Protein AF-A0A399Y6U9-F1 (afdb_monomer_lite)

Radius of gyration: 15.74 Å; chains: 1; bounding box: 44×32×41 Å

pLDDT: mean 72.79, std 11.3, range [30.55, 91.69]

Foldseek 3Di:
DVVLVLVVLLVVLVVLLVDPPNPAAEDEEQDPSSVVSCVVSPHHYDHDPDDPDDQVSVLVSLCVVADDQDWEWEEAPVLQFTQDTDHHNVPPAGQDGDGNRSVVNVVSCVVVVHDYHYDDDNVRRQDDDDPVSVCVVVPVPPDD

Sequence (144 aa):
RADLIHHFLDNLLAVLNETPGIDRILLVSSDTVVCTLGQKYGAELLIEAAPAGLNAAAARGAAHAARLGLLAIGGDEAEDGTNALLLAPPGDFTFRYGPGSYQAHLDEAAARLRAAHIIDAPGLRFDLDTEGDWLVYSGYVVGR

Secondary structure (DSSP, 8-state):
-HHHHHHHHHHHHHHHHHSTT----EEEES-HHHHHHHHHTT-EEEE-SS---HHHHHHHHHHHH-SS--EEEEE-TTSSSEEEEEESS-TTPPP--STTHHHHHHHHHHHTT---EE---HHHH----SHHHHHHHTT-----

Structure (mmCIF, N/CA/C/O backbone):
data_AF-A0A399Y6U9-F1
#
_entry.id   AF-A0A399Y6U9-F1
#
loop_
_atom_site.group_PDB
_atom_site.id
_atom_site.type_symbol
_atom_site.label_atom_id
_atom_site.label_alt_id
_atom_site.label_comp_id
_atom_site.label_asym_id
_atom_site.label_entity_id
_atom_site.label_seq_id
_atom_site.pdbx_PDB_ins_code
_atom_site.Cartn_x
_atom_site.Cartn_y
_atom_site.Cartn_z
_atom_site.occupancy
_atom_site.B_iso_or_equiv
_atom_site.auth_seq_id
_atom_site.auth_comp_id
_atom_site.auth_asym_id
_atom_site.auth_atom_id
_atom_site.pdbx_PDB_model_num
ATOM 1 N N . ARG A 1 1 ? 21.563 0.462 -1.983 1.00 58.38 1 ARG A N 1
ATOM 2 C CA . ARG A 1 1 ? 20.125 0.797 -2.168 1.00 58.38 1 ARG A CA 1
ATOM 3 C C . ARG A 1 1 ? 19.248 -0.454 -2.249 1.00 58.38 1 ARG A C 1
ATOM 5 O O . ARG A 1 1 ? 18.328 -0.536 -1.457 1.00 58.38 1 ARG A O 1
ATOM 12 N N . ALA A 1 2 ? 19.525 -1.421 -3.134 1.00 62.81 2 ALA A N 1
ATOM 13 C CA . ALA A 1 2 ? 18.737 -2.664 -3.213 1.00 62.81 2 ALA A CA 1
ATOM 14 C C . ALA A 1 2 ? 18.791 -3.500 -1.917 1.00 62.81 2 ALA A C 1
ATOM 16 O O . ALA A 1 2 ? 17.752 -3.897 -1.410 1.00 62.81 2 ALA A O 1
ATOM 17 N N . ASP A 1 3 ? 19.977 -3.668 -1.322 1.00 67.88 3 ASP A N 1
ATOM 18 C CA . ASP A 1 3 ? 20.127 -4.421 -0.062 1.00 67.88 3 ASP A CA 1
ATOM 19 C C . ASP A 1 3 ? 19.346 -3.796 1.098 1.00 67.88 3 ASP A C 1
ATOM 21 O O . ASP A 1 3 ? 18.749 -4.502 1.906 1.00 67.88 3 ASP A O 1
ATOM 25 N N . LEU A 1 4 ? 19.297 -2.463 1.125 1.00 68.88 4 LEU A N 1
ATOM 26 C CA . LEU A 1 4 ? 18.534 -1.697 2.100 1.00 68.88 4 LEU A CA 1
ATOM 27 C C . LEU A 1 4 ? 17.025 -1.962 1.937 1.00 68.88 4 LEU A C 1
ATOM 29 O O . LEU A 1 4 ? 16.362 -2.314 2.903 1.00 68.88 4 LEU A O 1
ATOM 33 N N . ILE A 1 5 ? 16.505 -1.900 0.706 1.00 70.50 5 ILE A N 1
ATOM 34 C CA . ILE A 1 5 ? 15.096 -2.201 0.391 1.00 70.50 5 ILE A CA 1
ATOM 35 C C . ILE A 1 5 ? 14.725 -3.637 0.790 1.00 70.50 5 ILE A C 1
ATOM 37 O O . ILE A 1 5 ? 13.654 -3.866 1.348 1.00 70.50 5 ILE A O 1
ATOM 41 N N . HIS A 1 6 ? 15.601 -4.612 0.536 1.00 76.19 6 HIS A N 1
ATOM 42 C CA . HIS A 1 6 ? 15.347 -6.003 0.916 1.00 76.19 6 HIS A CA 1
ATOM 43 C C . HIS A 1 6 ? 15.352 -6.202 2.430 1.00 76.19 6 HIS A C 1
ATOM 45 O O . HIS A 1 6 ? 14.496 -6.916 2.946 1.00 76.19 6 HIS A O 1
ATOM 51 N N . HIS A 1 7 ? 16.280 -5.561 3.144 1.00 75.62 7 HIS A N 1
ATOM 52 C CA . HIS A 1 7 ? 16.313 -5.614 4.602 1.00 75.62 7 HIS A CA 1
ATOM 53 C C . HIS A 1 7 ? 15.068 -4.961 5.216 1.00 75.62 7 HIS A C 1
ATOM 55 O O . HIS A 1 7 ? 14.477 -5.505 6.147 1.00 75.62 7 HIS A O 1
ATOM 61 N N . PHE A 1 8 ? 14.612 -3.847 4.636 1.00 74.44 8 PHE A N 1
A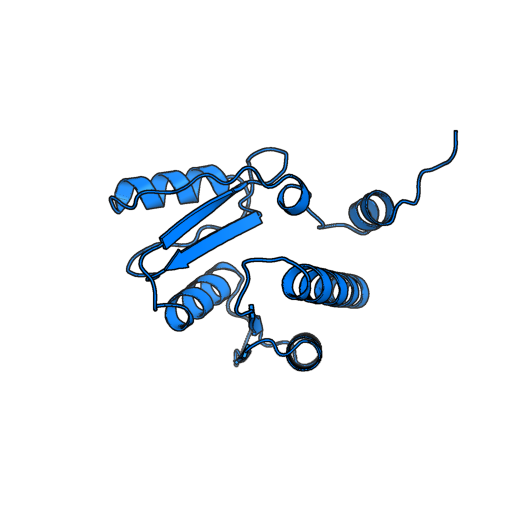TOM 62 C CA . PHE A 1 8 ? 13.356 -3.216 5.030 1.00 74.44 8 PHE A CA 1
ATOM 63 C C . PHE A 1 8 ? 12.159 -4.112 4.851 1.00 74.44 8 PHE A C 1
ATOM 65 O O . PHE A 1 8 ? 11.367 -4.275 5.775 1.00 74.44 8 PHE A O 1
ATOM 72 N N . LEU A 1 9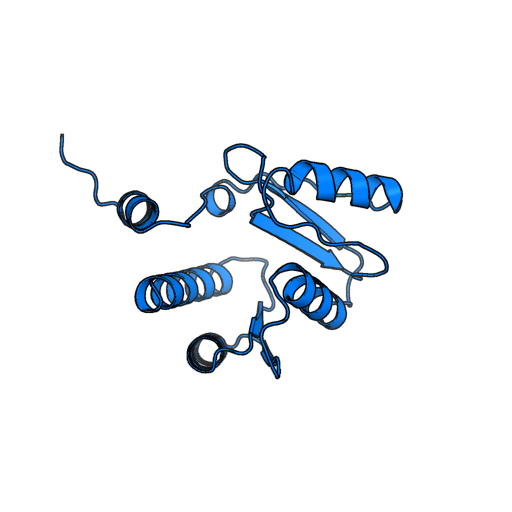 ? 12.046 -4.715 3.676 1.00 79.00 9 LEU A N 1
ATOM 73 C CA . LEU A 1 9 ? 10.944 -5.606 3.389 1.00 79.00 9 LEU A CA 1
ATOM 74 C C . LEU A 1 9 ? 10.959 -6.846 4.300 1.00 79.00 9 LEU A C 1
ATOM 76 O O . LEU A 1 9 ? 9.892 -7.272 4.727 1.00 79.00 9 LEU A O 1
ATOM 80 N N . ASP A 1 10 ? 12.131 -7.402 4.630 1.00 79.06 10 ASP A N 1
ATOM 81 C CA . ASP A 1 10 ? 12.261 -8.551 5.547 1.00 79.06 10 ASP A CA 1
ATOM 82 C C . ASP A 1 10 ? 11.689 -8.202 6.929 1.00 79.06 10 ASP A C 1
ATOM 84 O O . ASP A 1 10 ? 10.841 -8.928 7.447 1.00 79.06 10 ASP A O 1
ATOM 88 N N . ASN A 1 11 ? 12.082 -7.048 7.480 1.00 76.31 11 ASN A N 1
ATOM 89 C CA . ASN A 1 11 ? 11.589 -6.568 8.772 1.00 76.31 11 ASN A CA 1
ATOM 90 C C . ASN A 1 11 ? 10.096 -6.219 8.730 1.00 76.31 11 ASN A C 1
ATOM 92 O O . ASN A 1 11 ? 9.353 -6.588 9.637 1.00 76.31 11 ASN A O 1
ATOM 96 N N . LEU A 1 12 ? 9.636 -5.545 7.673 1.00 75.38 12 LEU A N 1
ATOM 97 C CA . LEU A 1 12 ? 8.231 -5.177 7.507 1.00 75.38 12 LEU A CA 1
ATOM 98 C C . LEU A 1 12 ? 7.343 -6.425 7.443 1.00 75.38 12 LEU A C 1
ATOM 100 O O . LEU A 1 12 ? 6.332 -6.495 8.136 1.00 75.38 12 LEU A O 1
ATOM 104 N N . LEU A 1 13 ? 7.736 -7.441 6.671 1.00 76.38 13 LEU A N 1
ATOM 105 C CA . LEU A 1 13 ? 6.996 -8.700 6.591 1.00 76.38 13 LEU A CA 1
ATOM 106 C C . LEU A 1 13 ? 6.988 -9.456 7.926 1.00 76.38 13 LEU A C 1
ATOM 108 O O . LEU A 1 13 ? 5.950 -10.010 8.287 1.00 76.38 13 LEU A O 1
ATOM 112 N N . ALA A 1 14 ? 8.093 -9.443 8.678 1.00 76.25 14 ALA A N 1
ATOM 113 C CA . ALA A 1 14 ? 8.141 -10.029 10.016 1.00 76.25 14 ALA A CA 1
ATOM 114 C C . ALA A 1 14 ? 7.157 -9.336 10.977 1.00 76.25 14 ALA A C 1
ATOM 116 O O . ALA A 1 14 ? 6.333 -10.007 11.597 1.00 76.25 14 ALA A O 1
ATOM 117 N N . VAL A 1 15 ? 7.172 -7.999 11.031 1.00 73.06 15 VAL A N 1
ATOM 118 C CA . VAL A 1 15 ? 6.270 -7.208 11.888 1.00 73.06 15 VAL A CA 1
ATOM 119 C C . VAL A 1 15 ? 4.806 -7.426 11.513 1.00 73.06 15 VAL A C 1
ATOM 121 O O . VAL A 1 15 ? 3.976 -7.659 12.394 1.00 73.06 15 VAL A O 1
ATOM 124 N N . LEU A 1 16 ? 4.465 -7.387 10.220 1.00 72.50 16 LEU A N 1
ATOM 125 C CA . LEU A 1 16 ? 3.088 -7.618 9.772 1.00 72.50 16 LEU A CA 1
ATOM 126 C C . LEU A 1 16 ? 2.586 -9.013 10.167 1.00 72.50 16 LEU A C 1
ATOM 128 O O . LEU A 1 16 ? 1.430 -9.149 10.555 1.00 72.50 16 LEU A O 1
ATOM 132 N N . ASN A 1 17 ? 3.447 -10.032 10.111 1.00 72.00 17 ASN A N 1
ATOM 133 C CA . ASN A 1 17 ? 3.095 -11.406 10.470 1.00 72.00 17 ASN A CA 1
ATOM 134 C C . ASN A 1 17 ? 2.930 -11.611 11.991 1.00 72.00 17 ASN A C 1
ATOM 136 O O . ASN A 1 17 ? 2.228 -12.523 12.423 1.00 72.00 17 ASN A O 1
ATOM 140 N N . GLU A 1 18 ? 3.558 -10.763 12.808 1.00 76.38 18 GLU A N 1
ATOM 141 C CA . GLU A 1 18 ? 3.417 -10.759 14.270 1.00 76.38 18 GLU A CA 1
ATOM 142 C C . GLU A 1 18 ? 2.290 -9.835 14.769 1.00 76.38 18 GLU A C 1
ATOM 144 O O . GLU A 1 18 ? 1.919 -9.896 15.943 1.00 76.38 18 GLU A O 1
ATOM 149 N N . THR A 1 19 ? 1.718 -8.995 13.899 1.00 71.19 19 THR A N 1
ATOM 150 C CA . THR A 1 19 ? 0.706 -7.996 14.268 1.00 71.19 19 THR A CA 1
ATOM 151 C C . THR A 1 19 ? -0.692 -8.623 14.384 1.00 71.19 19 THR A C 1
ATOM 153 O O . THR A 1 19 ? -1.262 -9.060 13.378 1.00 71.19 19 THR A O 1
ATOM 156 N N . PRO A 1 20 ? -1.321 -8.623 15.577 1.00 65.31 20 PRO A N 1
ATOM 157 C CA . PRO A 1 20 ? -2.677 -9.140 15.737 1.00 65.31 20 PRO A CA 1
ATOM 158 C C . PRO A 1 20 ? -3.692 -8.350 14.899 1.00 65.31 20 PRO A C 1
ATOM 160 O O . PRO A 1 20 ? -3.739 -7.124 14.964 1.00 65.31 20 PRO A O 1
ATOM 163 N N . GLY A 1 21 ? -4.541 -9.057 14.148 1.00 67.00 21 GLY A N 1
ATOM 164 C CA . GLY A 1 21 ? -5.573 -8.457 13.289 1.00 67.00 21 GLY A CA 1
ATOM 165 C C . GLY A 1 21 ? -5.201 -8.355 11.806 1.00 67.00 21 GLY A C 1
ATOM 166 O O . GLY A 1 21 ? -6.051 -7.968 11.005 1.00 67.00 21 GLY A O 1
ATOM 167 N N . ILE A 1 22 ? -3.977 -8.733 11.422 1.00 68.88 22 ILE A N 1
ATOM 168 C CA . ILE A 1 22 ? -3.586 -8.914 10.019 1.00 68.88 22 ILE A CA 1
ATOM 169 C C . ILE A 1 22 ? -3.668 -10.403 9.681 1.00 68.88 22 ILE A C 1
ATOM 171 O O . ILE A 1 22 ? -2.802 -11.188 10.046 1.00 68.88 22 ILE A O 1
ATOM 175 N N . ASP A 1 23 ? -4.724 -10.802 8.973 1.00 70.19 23 ASP A N 1
ATOM 176 C CA . ASP A 1 23 ? -4.938 -12.216 8.632 1.00 70.19 23 ASP A CA 1
ATOM 177 C C . ASP A 1 23 ? -4.126 -12.673 7.412 1.00 70.19 23 ASP A C 1
ATOM 179 O O . ASP A 1 23 ? -3.883 -13.868 7.232 1.00 70.19 23 ASP A O 1
ATOM 183 N N . ARG A 1 24 ? -3.796 -11.741 6.506 1.00 70.75 24 ARG A N 1
ATOM 184 C CA . ARG A 1 24 ? -3.130 -12.019 5.226 1.00 70.75 24 ARG A CA 1
ATOM 185 C C . ARG A 1 24 ? -2.303 -10.833 4.755 1.00 70.75 24 ARG A C 1
ATOM 187 O O . ARG A 1 24 ? -2.711 -9.685 4.913 1.00 70.75 24 ARG A O 1
ATOM 194 N N . ILE A 1 25 ? -1.204 -11.143 4.076 1.00 75.31 25 ILE A N 1
ATOM 195 C CA . ILE A 1 25 ? -0.325 -10.177 3.415 1.00 75.31 25 ILE A CA 1
ATOM 196 C C . ILE A 1 25 ? -0.326 -10.497 1.918 1.00 75.31 25 ILE A C 1
ATOM 198 O O . ILE A 1 25 ? -0.116 -11.648 1.540 1.00 75.31 25 ILE A O 1
ATOM 202 N N . LEU A 1 26 ? -0.556 -9.491 1.074 1.00 78.38 26 LEU A N 1
ATOM 203 C CA . LEU A 1 26 ? -0.417 -9.580 -0.381 1.00 78.38 26 LEU A CA 1
ATOM 204 C C . LEU A 1 26 ? 0.743 -8.686 -0.818 1.00 78.38 26 LEU A C 1
ATOM 206 O O . LEU A 1 26 ? 0.743 -7.490 -0.533 1.00 78.38 26 LEU A O 1
ATOM 210 N N . LEU A 1 27 ? 1.699 -9.253 -1.546 1.00 78.56 27 LEU A N 1
ATOM 211 C CA . LEU A 1 27 ? 2.862 -8.552 -2.068 1.00 78.56 27 LEU A CA 1
ATOM 212 C C . LEU A 1 27 ? 2.776 -8.453 -3.594 1.00 78.56 27 LEU A C 1
ATOM 214 O O . LEU A 1 27 ? 2.696 -9.465 -4.291 1.00 78.56 27 LEU A O 1
ATOM 218 N N . VAL A 1 28 ? 2.808 -7.226 -4.115 1.00 81.44 28 VAL A N 1
ATOM 219 C CA . VAL A 1 28 ? 2.793 -6.941 -5.557 1.00 81.44 28 VAL A CA 1
ATOM 220 C C . VAL A 1 28 ? 4.186 -6.496 -5.978 1.00 81.44 28 VAL A C 1
ATOM 222 O O . VAL A 1 28 ? 4.669 -5.476 -5.492 1.00 81.44 28 VAL A O 1
ATOM 225 N N . SER A 1 29 ? 4.852 -7.261 -6.842 1.00 83.44 29 SER A N 1
ATOM 226 C CA . SER A 1 29 ? 6.204 -6.917 -7.293 1.00 83.44 29 SER A CA 1
ATOM 227 C C . SER A 1 29 ? 6.582 -7.618 -8.597 1.00 83.44 29 SER A C 1
ATOM 229 O O . SER A 1 29 ? 6.098 -8.709 -8.893 1.00 83.44 29 SER A O 1
ATOM 231 N N . SER A 1 30 ? 7.483 -7.005 -9.364 1.00 85.81 30 SER A N 1
ATOM 232 C CA . SER A 1 30 ? 8.206 -7.650 -10.479 1.00 85.81 30 SER A CA 1
ATOM 233 C C . SER A 1 30 ? 9.604 -8.137 -10.077 1.00 85.81 30 SER A C 1
ATOM 235 O O . SER A 1 30 ? 10.251 -8.845 -10.845 1.00 85.81 30 SER A O 1
ATOM 237 N N . ASP A 1 31 ? 10.087 -7.771 -8.885 1.00 88.00 31 ASP A N 1
ATOM 238 C CA . ASP A 1 31 ? 11.415 -8.140 -8.398 1.00 88.00 31 ASP A CA 1
ATOM 239 C C . ASP A 1 31 ? 11.393 -9.550 -7.785 1.00 88.00 31 ASP A C 1
ATOM 241 O O . ASP A 1 31 ? 10.657 -9.844 -6.837 1.00 88.00 31 ASP A O 1
ATOM 245 N N . THR A 1 32 ? 12.218 -10.442 -8.334 1.00 88.38 32 THR A N 1
ATOM 246 C CA . THR A 1 32 ? 12.295 -11.848 -7.924 1.00 88.38 32 THR A CA 1
ATOM 247 C C . THR A 1 32 ? 12.815 -12.033 -6.500 1.00 88.38 32 THR A C 1
ATOM 249 O O . THR A 1 32 ? 12.404 -12.980 -5.826 1.00 88.38 32 THR A O 1
ATOM 252 N N . VAL A 1 33 ? 13.694 -11.148 -6.018 1.00 87.75 33 VAL A N 1
ATOM 253 C CA . VAL A 1 33 ? 14.216 -11.199 -4.644 1.00 87.75 33 VAL A CA 1
ATOM 254 C C . VAL A 1 33 ? 13.107 -10.829 -3.665 1.00 87.75 33 VAL A C 1
ATOM 256 O O . VAL A 1 33 ? 12.854 -11.571 -2.717 1.00 87.75 33 VAL A O 1
ATOM 259 N N . VAL A 1 34 ? 12.371 -9.754 -3.956 1.00 85.56 34 VAL A N 1
ATOM 260 C CA . VAL A 1 34 ? 11.178 -9.327 -3.204 1.00 85.56 34 VAL A CA 1
ATOM 261 C C . VAL A 1 34 ? 10.119 -10.432 -3.161 1.00 85.56 34 VAL A C 1
ATOM 263 O O . VAL A 1 34 ? 9.589 -10.737 -2.096 1.00 85.56 34 VAL A O 1
ATOM 266 N N . CYS A 1 35 ? 9.848 -11.094 -4.290 1.00 87.25 35 CYS A N 1
ATOM 267 C CA . CYS A 1 35 ? 8.901 -12.212 -4.349 1.00 87.25 35 CYS A CA 1
ATOM 268 C C . CYS A 1 35 ? 9.351 -13.406 -3.491 1.00 87.25 35 CYS A C 1
ATOM 270 O O . CYS A 1 35 ? 8.551 -13.969 -2.743 1.00 87.25 35 CYS A O 1
ATOM 272 N N . THR A 1 36 ? 10.634 -13.772 -3.566 1.00 89.81 36 THR A N 1
ATOM 273 C CA . THR A 1 36 ? 11.213 -14.864 -2.760 1.00 89.81 36 THR A CA 1
ATOM 274 C C . THR A 1 36 ? 11.099 -14.556 -1.266 1.00 89.81 36 THR A C 1
ATOM 276 O O . THR A 1 36 ? 10.772 -15.430 -0.462 1.00 89.81 36 THR A O 1
ATOM 279 N N . LEU A 1 37 ? 11.319 -13.295 -0.892 1.00 84.69 37 LEU A N 1
ATOM 280 C CA . LEU A 1 37 ? 11.176 -12.830 0.480 1.00 84.69 37 LEU A CA 1
ATOM 281 C C . LEU A 1 37 ? 9.717 -12.870 0.950 1.00 84.69 37 LEU A C 1
ATOM 283 O O . LEU A 1 37 ? 9.442 -13.388 2.025 1.00 84.69 37 LEU A O 1
ATOM 287 N N . GLY A 1 38 ? 8.766 -12.420 0.127 1.00 82.69 38 GLY A N 1
ATOM 288 C CA . GLY A 1 38 ? 7.334 -12.539 0.419 1.00 82.69 38 GLY A CA 1
ATOM 289 C C . GLY A 1 38 ? 6.902 -13.985 0.676 1.00 82.69 38 GLY A C 1
ATOM 290 O O . GLY A 1 38 ? 6.236 -14.269 1.671 1.00 82.69 38 GLY A O 1
ATOM 291 N N . GLN A 1 39 ? 7.358 -14.920 -0.163 1.00 88.12 39 GLN A N 1
ATOM 292 C CA . GLN A 1 39 ? 7.091 -16.354 0.008 1.00 88.12 39 GLN A CA 1
ATOM 293 C C . GLN A 1 39 ? 7.617 -16.905 1.336 1.00 88.12 39 GLN A C 1
ATOM 295 O O . GLN A 1 39 ? 6.922 -17.697 1.971 1.00 88.12 39 GLN A O 1
ATOM 300 N N . LYS A 1 40 ? 8.808 -16.475 1.780 1.00 91.69 40 LYS A N 1
ATOM 301 C CA . LYS A 1 40 ? 9.392 -16.876 3.074 1.00 91.69 40 LYS A CA 1
ATOM 302 C C . LYS A 1 40 ? 8.455 -16.565 4.249 1.00 91.69 40 LYS A C 1
ATOM 304 O O . LYS A 1 40 ? 8.400 -17.357 5.184 1.00 91.69 40 LYS A O 1
ATOM 309 N N . TYR A 1 41 ? 7.708 -15.462 4.186 1.00 81.69 41 TYR A N 1
ATOM 310 C CA . TYR A 1 41 ? 6.749 -15.051 5.222 1.00 81.69 41 TYR A CA 1
ATOM 311 C C . TYR A 1 41 ? 5.305 -15.489 4.946 1.00 81.69 41 TYR A C 1
ATOM 313 O O . TYR A 1 41 ? 4.399 -15.104 5.676 1.00 81.69 41 TYR A O 1
ATOM 321 N N . GLY A 1 42 ? 5.064 -16.292 3.905 1.00 84.25 42 GLY A N 1
ATOM 322 C CA . GLY A 1 42 ? 3.717 -16.744 3.554 1.00 84.25 42 GLY A CA 1
ATOM 323 C C . GLY A 1 42 ? 2.825 -15.655 2.952 1.00 84.25 42 GLY A C 1
ATOM 324 O O . GLY A 1 42 ? 1.605 -15.819 2.932 1.00 84.25 42 GLY A O 1
ATOM 325 N N . ALA A 1 43 ? 3.407 -14.561 2.448 1.00 80.56 43 ALA A N 1
ATOM 326 C CA . ALA A 1 43 ? 2.654 -13.557 1.712 1.00 80.56 43 ALA A CA 1
ATOM 327 C C . ALA A 1 43 ? 2.141 -14.141 0.387 1.00 80.56 43 ALA A C 1
ATOM 329 O O . ALA A 1 43 ? 2.858 -14.834 -0.341 1.00 80.56 43 ALA A O 1
ATOM 330 N N . GLU A 1 44 ? 0.895 -13.827 0.053 1.00 83.44 44 GLU A N 1
ATOM 331 C CA . GLU A 1 44 ? 0.355 -14.064 -1.277 1.00 83.44 44 GLU A CA 1
ATOM 332 C C . GLU A 1 44 ? 1.080 -13.152 -2.274 1.00 83.44 44 GLU A C 1
ATOM 334 O O . GLU A 1 44 ? 1.371 -11.997 -1.964 1.00 83.44 44 GLU A O 1
ATOM 339 N N . LEU A 1 45 ? 1.401 -13.658 -3.466 1.00 82.88 45 LEU A N 1
ATOM 340 C CA . LEU A 1 45 ? 2.149 -12.895 -4.463 1.00 82.88 45 LEU A CA 1
ATOM 341 C C . LEU A 1 45 ? 1.284 -12.538 -5.666 1.00 82.88 45 LEU A C 1
ATOM 343 O O . LEU A 1 45 ? 0.695 -13.415 -6.298 1.00 82.88 45 LEU A O 1
ATOM 347 N N . LEU A 1 46 ? 1.327 -11.268 -6.058 1.00 80.38 46 LEU A N 1
ATOM 348 C CA . LEU A 1 46 ? 0.847 -10.794 -7.349 1.00 80.38 46 LEU A CA 1
ATOM 349 C C . LEU A 1 46 ? 2.042 -10.321 -8.180 1.00 80.38 46 LEU A C 1
ATOM 351 O O . LEU A 1 46 ? 2.508 -9.189 -8.051 1.00 80.38 46 LEU A O 1
ATOM 355 N N . ILE A 1 47 ? 2.558 -11.218 -9.019 1.00 84.38 47 ILE A N 1
ATOM 356 C CA . ILE A 1 47 ? 3.775 -10.965 -9.792 1.00 84.38 47 ILE A CA 1
ATOM 357 C C . ILE A 1 47 ? 3.462 -10.056 -10.983 1.00 84.38 47 ILE A C 1
ATOM 359 O O . ILE A 1 47 ? 2.571 -10.333 -11.789 1.00 84.38 47 ILE A O 1
ATOM 363 N N . GLU A 1 48 ? 4.229 -8.980 -11.119 1.00 79.12 48 GLU A N 1
ATOM 364 C CA . GLU A 1 48 ? 4.185 -8.102 -12.283 1.00 79.12 48 GLU A CA 1
ATOM 365 C C . GLU A 1 48 ? 5.159 -8.560 -13.368 1.00 79.12 48 GLU A C 1
ATOM 367 O O . GLU A 1 48 ? 6.311 -8.879 -13.086 1.00 79.12 48 GLU A O 1
ATOM 372 N N . ALA A 1 49 ? 4.738 -8.501 -14.634 1.00 79.06 49 ALA A N 1
ATOM 373 C CA . ALA A 1 49 ? 5.640 -8.749 -15.763 1.00 79.06 49 ALA A CA 1
ATOM 374 C C . ALA A 1 49 ? 6.709 -7.648 -15.927 1.00 79.06 49 ALA A C 1
ATOM 376 O O . ALA A 1 49 ? 7.796 -7.912 -16.434 1.00 79.06 49 ALA A O 1
ATOM 377 N N . ALA A 1 50 ? 6.394 -6.416 -15.518 1.00 78.06 50 ALA A N 1
ATOM 378 C CA . ALA A 1 50 ? 7.301 -5.272 -15.503 1.00 78.06 50 ALA A CA 1
ATOM 379 C C . ALA A 1 50 ? 6.812 -4.238 -14.473 1.00 78.06 50 ALA A C 1
ATOM 381 O O . ALA A 1 50 ? 5.599 -4.142 -14.261 1.00 78.06 50 ALA A O 1
ATOM 382 N N . PRO A 1 51 ? 7.709 -3.441 -13.864 1.00 76.12 51 PRO A N 1
ATOM 383 C CA . PRO A 1 51 ? 7.319 -2.423 -12.896 1.00 76.12 51 PRO A CA 1
ATOM 384 C C . PRO A 1 51 ? 6.499 -1.321 -13.578 1.00 76.12 51 PRO A C 1
ATOM 386 O O . PRO A 1 51 ? 7.022 -0.539 -14.370 1.00 76.12 51 PRO A O 1
ATOM 389 N N . ALA A 1 52 ? 5.208 -1.245 -13.249 1.00 77.00 52 ALA A N 1
ATOM 390 C CA . ALA A 1 52 ? 4.297 -0.215 -13.763 1.00 77.00 52 ALA A CA 1
ATOM 391 C C . ALA A 1 52 ? 4.193 1.023 -12.845 1.00 77.00 52 ALA A C 1
ATOM 393 O O . ALA A 1 52 ? 3.383 1.918 -13.087 1.00 77.00 52 ALA A O 1
ATOM 394 N N . GLY A 1 53 ? 5.010 1.074 -11.789 1.00 80.25 53 GLY A N 1
ATOM 395 C CA . GLY A 1 53 ? 5.004 2.126 -10.772 1.00 80.25 53 GLY A CA 1
ATOM 396 C C . GLY A 1 53 ? 4.074 1.835 -9.589 1.00 80.25 53 GLY A C 1
ATOM 397 O O . GLY A 1 53 ? 3.186 0.984 -9.654 1.00 80.25 53 GLY A O 1
ATOM 398 N N . LEU A 1 54 ? 4.283 2.573 -8.494 1.00 75.19 54 LEU A N 1
ATOM 399 C CA . LEU A 1 54 ? 3.658 2.319 -7.189 1.00 75.19 54 LEU A CA 1
ATOM 400 C C . LEU A 1 54 ? 2.122 2.375 -7.227 1.00 75.19 54 LEU A C 1
ATOM 402 O O . LEU A 1 54 ? 1.460 1.489 -6.695 1.00 75.19 54 LEU A O 1
ATOM 406 N N . ASN A 1 55 ? 1.543 3.361 -7.920 1.00 75.69 55 ASN A N 1
ATOM 407 C CA . ASN A 1 55 ? 0.084 3.498 -8.027 1.00 75.69 55 ASN A CA 1
ATOM 408 C C . ASN A 1 55 ? -0.561 2.312 -8.763 1.00 75.69 55 ASN A C 1
ATOM 410 O O . ASN A 1 55 ? -1.624 1.839 -8.368 1.00 75.69 55 ASN A O 1
ATOM 414 N N . ALA A 1 56 ? 0.093 1.800 -9.811 1.00 75.81 56 ALA A N 1
ATOM 415 C CA . ALA A 1 56 ? -0.392 0.629 -10.538 1.00 75.81 56 ALA A CA 1
ATOM 416 C C . ALA A 1 56 ? -0.291 -0.646 -9.683 1.00 75.81 56 ALA A C 1
ATOM 418 O O . ALA A 1 56 ? -1.207 -1.471 -9.699 1.00 75.81 56 ALA A O 1
ATOM 419 N N . ALA A 1 57 ? 0.787 -0.784 -8.901 1.00 76.25 57 ALA A N 1
ATOM 420 C CA . ALA A 1 57 ? 0.949 -1.855 -7.918 1.00 76.25 57 ALA A CA 1
ATOM 421 C C . ALA A 1 57 ? -0.145 -1.847 -6.854 1.00 76.25 57 ALA A C 1
ATOM 423 O O . ALA A 1 57 ? -0.822 -2.863 -6.681 1.00 76.25 57 ALA A O 1
ATOM 424 N N . ALA A 1 58 ? -0.385 -0.695 -6.231 1.00 72.19 58 ALA A N 1
ATOM 425 C CA . ALA A 1 58 ? -1.432 -0.528 -5.233 1.00 72.19 58 ALA A CA 1
ATOM 426 C C . ALA A 1 58 ? -2.823 -0.845 -5.803 1.00 72.19 58 ALA A C 1
ATOM 428 O O . ALA A 1 58 ? -3.566 -1.628 -5.212 1.00 72.19 58 ALA A O 1
ATOM 429 N N . ALA A 1 59 ? -3.146 -0.331 -6.995 1.00 73.06 59 ALA A N 1
ATOM 430 C CA . ALA A 1 59 ? -4.431 -0.584 -7.641 1.00 73.06 59 ALA A CA 1
ATOM 431 C C . ALA A 1 59 ? -4.686 -2.069 -7.908 1.00 73.06 59 ALA A C 1
ATOM 433 O O . ALA A 1 59 ? -5.782 -2.567 -7.649 1.00 73.06 59 ALA A O 1
ATOM 434 N N . ARG A 1 60 ? -3.675 -2.802 -8.382 1.00 73.44 60 ARG A N 1
ATOM 435 C CA . ARG A 1 60 ? -3.804 -4.246 -8.606 1.00 73.44 60 ARG A CA 1
ATOM 436 C C . ARG A 1 60 ? -3.867 -5.044 -7.306 1.00 73.44 60 ARG A C 1
ATOM 438 O O . ARG A 1 60 ? -4.656 -5.980 -7.224 1.00 73.44 60 ARG A O 1
ATOM 445 N N . GLY A 1 61 ? -3.081 -4.673 -6.295 1.00 71.81 61 GLY A N 1
ATOM 446 C CA . GLY A 1 61 ? -3.166 -5.295 -4.973 1.00 71.81 61 GLY A CA 1
ATOM 447 C C . GLY A 1 61 ? -4.559 -5.131 -4.369 1.00 71.81 61 GLY A C 1
ATOM 448 O O . GLY A 1 61 ? -5.168 -6.096 -3.913 1.00 71.81 61 GLY A O 1
ATOM 449 N N . ALA A 1 62 ? -5.119 -3.928 -4.470 1.00 70.31 62 ALA A N 1
ATOM 450 C CA . ALA A 1 62 ? -6.457 -3.649 -3.984 1.00 70.31 62 ALA A CA 1
ATOM 451 C C . ALA A 1 62 ? -7.535 -4.391 -4.806 1.00 70.31 62 ALA A C 1
ATOM 453 O O . ALA A 1 62 ? -8.436 -4.976 -4.205 1.00 70.31 62 ALA A O 1
ATOM 454 N N . ALA A 1 63 ? -7.412 -4.455 -6.148 1.00 69.75 63 ALA A N 1
ATOM 455 C CA . ALA A 1 63 ? -8.222 -5.311 -7.046 1.00 69.75 63 ALA A CA 1
ATOM 456 C C . ALA A 1 63 ? -8.309 -6.757 -6.546 1.00 69.75 63 ALA A C 1
ATOM 458 O O . ALA A 1 63 ? -9.395 -7.333 -6.486 1.00 69.75 63 ALA A O 1
ATOM 459 N N . HIS A 1 64 ? -7.169 -7.311 -6.142 1.00 70.12 64 HIS A N 1
ATOM 460 C CA . HIS A 1 64 ? -7.050 -8.679 -5.652 1.00 70.12 64 HIS A CA 1
AT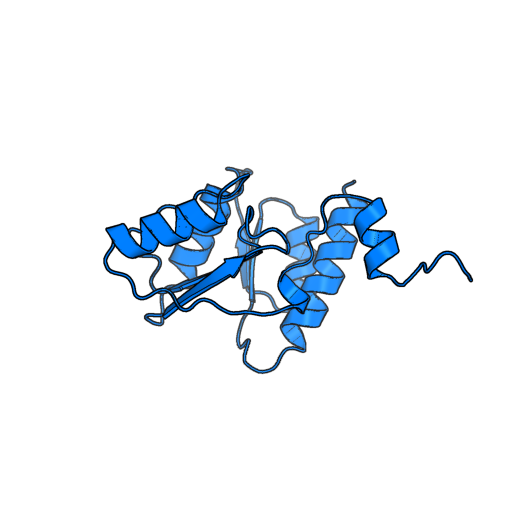OM 461 C C . HIS A 1 64 ? -7.625 -8.866 -4.240 1.00 70.12 64 HIS A C 1
ATOM 463 O O . HIS A 1 64 ? -8.296 -9.858 -3.964 1.00 70.12 64 HIS A O 1
ATOM 469 N N . ALA A 1 65 ? -7.424 -7.890 -3.352 1.00 64.88 65 ALA A N 1
ATOM 470 C CA . ALA A 1 65 ? -7.879 -7.928 -1.960 1.00 64.88 65 ALA A CA 1
ATOM 471 C C . ALA A 1 65 ? -9.394 -7.686 -1.776 1.00 64.88 65 ALA A C 1
ATOM 473 O O . ALA A 1 65 ? -9.898 -7.700 -0.649 1.00 64.88 65 ALA A O 1
ATOM 474 N N . ALA A 1 66 ? -10.139 -7.463 -2.861 1.00 62.28 66 ALA A N 1
ATOM 475 C CA . ALA A 1 66 ? -11.560 -7.136 -2.865 1.00 62.28 66 ALA A CA 1
ATOM 476 C C . ALA A 1 66 ? -12.448 -8.253 -2.273 1.00 62.28 66 ALA A C 1
ATOM 478 O O . ALA A 1 66 ? -13.063 -9.029 -3.004 1.00 62.28 66 ALA A O 1
ATOM 479 N N . ARG A 1 67 ? -12.564 -8.338 -0.939 1.00 55.72 67 ARG A N 1
ATOM 480 C CA . ARG A 1 67 ? -13.520 -9.256 -0.287 1.00 55.72 67 ARG A CA 1
ATOM 481 C C . ARG A 1 67 ? -14.259 -8.710 0.938 1.00 55.72 67 ARG A C 1
ATOM 483 O O . ARG A 1 67 ? -15.150 -9.390 1.434 1.00 55.72 67 ARG A O 1
ATOM 490 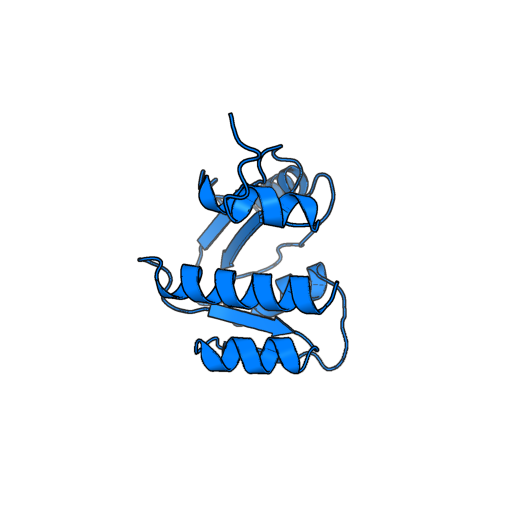N N . LEU A 1 68 ? -13.962 -7.500 1.412 1.00 51.50 68 LEU A N 1
ATOM 491 C CA . LEU A 1 68 ? -14.654 -6.858 2.545 1.00 51.50 68 LEU A CA 1
ATOM 492 C C . LEU A 1 68 ? -14.802 -5.356 2.275 1.00 51.50 68 LEU A C 1
ATOM 494 O O . LEU A 1 68 ? -13.969 -4.798 1.594 1.00 51.50 68 LEU A O 1
ATOM 498 N N . GLY A 1 69 ? -15.863 -4.690 2.724 1.00 53.00 69 GLY A N 1
ATOM 499 C CA . GLY A 1 69 ? -16.143 -3.279 2.406 1.00 53.00 69 GLY A CA 1
ATOM 500 C C . GLY A 1 69 ? -15.502 -2.258 3.355 1.00 53.00 69 GLY A C 1
ATOM 501 O O . GLY A 1 69 ? -16.241 -1.560 4.036 1.00 53.00 69 GLY A O 1
ATOM 502 N N . LEU A 1 70 ? -14.173 -2.174 3.436 1.00 54.75 70 LEU A N 1
ATOM 503 C CA . LEU A 1 70 ? -13.430 -1.312 4.366 1.00 54.75 70 LEU A CA 1
ATOM 504 C C . LEU A 1 70 ? -12.465 -0.343 3.651 1.00 54.75 70 LEU A C 1
ATOM 506 O O . LEU A 1 70 ? -11.711 -0.767 2.782 1.00 54.75 70 LEU A O 1
ATOM 510 N N . LEU A 1 71 ? -12.456 0.943 4.031 1.00 56.47 71 LEU A N 1
ATOM 511 C CA . LEU A 1 71 ? -11.421 1.918 3.648 1.00 56.47 71 LEU A CA 1
ATOM 512 C C . LEU A 1 71 ? -10.795 2.541 4.903 1.00 56.47 71 LEU A C 1
ATOM 514 O O . LEU A 1 71 ? -11.497 3.180 5.688 1.00 56.47 71 LEU A O 1
ATOM 518 N N . ALA A 1 72 ? -9.487 2.372 5.079 1.00 55.97 72 ALA A N 1
ATOM 519 C CA . ALA A 1 72 ? -8.707 3.015 6.128 1.00 55.97 72 ALA A CA 1
ATOM 520 C C . ALA A 1 72 ? -7.450 3.676 5.557 1.00 55.97 72 ALA A C 1
ATOM 522 O O . ALA A 1 72 ? -6.842 3.147 4.627 1.00 55.97 72 ALA A O 1
ATOM 523 N N . ILE A 1 73 ? -7.083 4.830 6.108 1.00 60.78 73 ILE A N 1
ATOM 524 C CA . ILE A 1 73 ? -5.972 5.667 5.642 1.00 60.78 73 ILE A CA 1
ATOM 525 C C . ILE A 1 73 ? -5.121 6.048 6.858 1.00 60.78 73 ILE A C 1
ATOM 527 O O . ILE A 1 73 ? -5.661 6.456 7.886 1.00 60.78 73 ILE A O 1
ATOM 531 N N . GLY A 1 74 ? -3.804 5.911 6.740 1.00 66.56 74 GLY A N 1
ATOM 532 C CA . GLY A 1 74 ? -2.815 6.371 7.710 1.00 66.56 74 GLY A CA 1
ATOM 533 C C . GLY A 1 74 ? -1.738 7.184 6.999 1.00 66.56 74 GLY A C 1
ATOM 534 O O . GLY A 1 74 ? -1.195 6.730 5.988 1.00 66.56 74 GLY A O 1
ATOM 535 N N . GLY A 1 75 ? -1.480 8.391 7.498 1.00 63.47 75 GLY A N 1
ATOM 536 C CA . GLY A 1 75 ? -0.433 9.277 6.991 1.00 63.47 75 GLY A CA 1
ATOM 537 C C . GLY A 1 75 ? 0.952 8.950 7.552 1.00 63.47 75 GLY A C 1
ATOM 538 O O . GLY A 1 75 ? 1.076 8.147 8.480 1.00 63.47 75 GLY A O 1
ATOM 539 N N . ASP A 1 76 ? 1.973 9.587 6.992 1.00 74.12 76 ASP A N 1
ATOM 540 C CA . ASP A 1 76 ? 3.311 9.680 7.586 1.00 74.12 76 ASP A CA 1
ATOM 541 C C . ASP A 1 76 ? 3.319 10.594 8.842 1.00 74.12 76 ASP A C 1
ATOM 543 O O . ASP A 1 76 ? 2.277 11.021 9.364 1.00 74.12 76 ASP A O 1
ATOM 547 N N . GLU A 1 77 ? 4.498 10.878 9.403 1.00 71.94 77 GLU A N 1
ATOM 548 C CA . GLU A 1 77 ? 4.640 11.796 10.543 1.00 71.94 77 GLU A CA 1
ATOM 549 C C . GLU A 1 77 ? 4.176 13.221 10.208 1.00 71.94 77 GLU A C 1
ATOM 551 O O . GLU A 1 77 ? 3.604 13.891 11.072 1.00 71.94 77 GLU A O 1
ATOM 556 N N . ALA A 1 78 ? 4.389 13.667 8.967 1.00 77.75 78 ALA A N 1
ATOM 557 C CA . ALA A 1 78 ? 4.066 15.014 8.501 1.00 77.75 78 ALA A CA 1
ATOM 558 C C . ALA A 1 78 ? 2.627 15.164 7.969 1.00 77.75 78 ALA A C 1
ATOM 560 O O . ALA A 1 78 ? 2.196 16.285 7.702 1.00 77.75 78 ALA A O 1
ATOM 561 N N . GLU A 1 79 ? 1.900 14.055 7.824 1.00 77.12 79 GLU A N 1
ATOM 562 C CA . GLU A 1 79 ? 0.634 13.944 7.095 1.00 77.12 79 GLU A CA 1
ATOM 563 C C . GLU A 1 79 ? 0.712 14.479 5.648 1.00 77.12 79 GLU A C 1
ATOM 565 O O . GLU A 1 79 ? -0.273 14.977 5.100 1.00 77.12 79 GLU A O 1
ATOM 570 N N . ASP A 1 80 ? 1.880 14.352 5.010 1.00 83.06 80 ASP A N 1
ATOM 571 C CA . ASP A 1 80 ? 2.082 14.669 3.590 1.00 83.06 80 ASP A CA 1
ATOM 572 C C . ASP A 1 80 ? 1.920 13.401 2.734 1.00 83.06 80 ASP A C 1
ATOM 574 O O . ASP A 1 80 ? 1.164 13.373 1.756 1.00 83.06 80 ASP A O 1
ATOM 578 N N . GLY A 1 81 ? 2.571 12.313 3.146 1.00 80.38 81 GLY A N 1
ATOM 579 C CA . GLY A 1 81 ? 2.503 10.974 2.572 1.00 80.38 81 GLY A CA 1
ATOM 580 C C . GLY A 1 81 ? 1.409 10.085 3.176 1.00 80.38 81 GLY A C 1
ATOM 581 O O . GLY A 1 81 ? 0.958 10.280 4.301 1.00 80.38 81 GLY A O 1
ATOM 582 N N . THR A 1 82 ? 0.954 9.076 2.425 1.00 75.12 82 THR A N 1
ATOM 583 C CA . THR A 1 8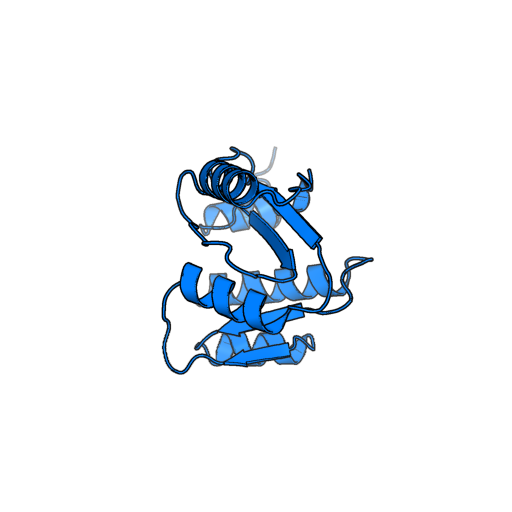2 ? 0.112 7.981 2.945 1.00 75.12 82 THR A CA 1
ATOM 584 C C . THR A 1 82 ? 0.948 6.725 3.138 1.00 75.12 82 THR A C 1
ATOM 586 O O . THR A 1 82 ? 1.329 6.096 2.151 1.00 75.12 82 THR A O 1
ATOM 589 N N . ASN A 1 83 ? 1.142 6.305 4.384 1.00 75.94 83 ASN A N 1
ATOM 590 C CA . ASN A 1 83 ? 1.952 5.129 4.713 1.00 75.94 83 ASN A CA 1
ATOM 591 C C . ASN A 1 83 ? 1.135 3.847 4.800 1.00 75.94 83 ASN A C 1
ATOM 593 O O . ASN A 1 83 ? 1.636 2.757 4.528 1.00 75.94 83 ASN A O 1
ATOM 597 N N . ALA A 1 84 ? -0.151 3.968 5.119 1.00 66.50 84 ALA A N 1
ATOM 598 C CA . ALA A 1 84 ? -1.068 2.844 5.129 1.00 66.50 84 ALA A CA 1
ATOM 599 C C . ALA A 1 84 ? -2.356 3.208 4.397 1.00 66.50 84 ALA A C 1
ATOM 601 O O . ALA A 1 84 ? -2.991 4.220 4.681 1.00 66.50 84 ALA A O 1
ATOM 602 N N . LEU A 1 85 ? -2.772 2.351 3.468 1.00 69.44 85 LEU A N 1
ATOM 603 C CA . LEU A 1 85 ? -4.087 2.436 2.852 1.00 69.44 85 LEU A CA 1
ATOM 604 C C . LEU A 1 85 ? -4.678 1.031 2.769 1.00 69.44 85 LEU A C 1
ATOM 606 O O . LEU A 1 85 ? -4.222 0.195 1.992 1.00 69.44 85 LEU A O 1
ATOM 610 N N . LEU A 1 86 ? -5.700 0.768 3.574 1.00 67.81 86 LEU A N 1
ATOM 611 C CA . LEU A 1 86 ? -6.518 -0.429 3.444 1.00 67.81 86 LEU A CA 1
ATOM 612 C C . LEU A 1 86 ? -7.726 -0.059 2.597 1.00 67.81 86 LEU A C 1
ATOM 614 O O . LEU A 1 86 ? -8.478 0.828 2.976 1.00 67.81 86 LEU A O 1
ATOM 618 N N . LEU A 1 87 ? -7.931 -0.725 1.466 1.00 65.94 87 LEU A N 1
ATOM 619 C CA . LEU A 1 87 ? -9.014 -0.401 0.545 1.00 65.94 87 LEU A CA 1
ATOM 620 C C . LEU A 1 87 ? -9.687 -1.679 0.057 1.00 65.94 87 LEU A C 1
ATOM 622 O O . LEU A 1 87 ? -9.093 -2.491 -0.646 1.00 65.94 87 LEU A O 1
ATOM 626 N N . ALA A 1 88 ? -10.951 -1.841 0.412 1.00 62.44 88 ALA A N 1
ATOM 627 C CA . ALA A 1 88 ? -11.728 -3.016 0.092 1.00 62.44 88 ALA A CA 1
ATOM 628 C C . ALA A 1 88 ? -13.234 -2.629 0.018 1.00 62.44 88 ALA A C 1
ATOM 630 O O . ALA A 1 88 ? -13.711 -1.851 0.835 1.00 62.44 88 ALA A O 1
ATOM 631 N N . PRO A 1 89 ? -14.002 -3.054 -1.000 1.00 64.88 89 PRO A N 1
ATOM 632 C CA . PRO A 1 89 ? -13.449 -3.312 -2.311 1.00 64.88 89 PRO A CA 1
ATOM 633 C C . PRO A 1 89 ? -12.674 -2.068 -2.799 1.00 64.88 89 PRO A C 1
ATOM 635 O O . PRO A 1 89 ? -12.970 -0.943 -2.394 1.00 64.88 89 PRO A O 1
ATOM 638 N N . PRO A 1 90 ? -11.690 -2.256 -3.676 1.00 61.59 90 PRO A N 1
ATOM 639 C CA . PRO A 1 90 ? -10.958 -1.177 -4.330 1.00 61.59 90 PRO A CA 1
ATOM 640 C C . PRO A 1 90 ? -11.877 -0.276 -5.145 1.00 61.59 90 PRO A C 1
ATOM 642 O O . PRO A 1 90 ? -11.674 0.933 -5.199 1.00 61.59 90 PRO A O 1
ATOM 645 N N . GLY A 1 91 ? -12.923 -0.883 -5.716 1.00 70.75 91 GLY A N 1
ATOM 646 C CA . GLY A 1 91 ? -13.951 -0.205 -6.479 1.00 70.75 91 GLY A CA 1
ATOM 647 C C . GLY A 1 91 ? -13.337 0.708 -7.528 1.00 70.75 91 GLY A C 1
ATOM 648 O O . GLY A 1 91 ? -12.565 0.280 -8.381 1.00 70.75 91 GLY A O 1
ATOM 649 N N . ASP A 1 92 ? -13.707 1.970 -7.432 1.00 76.81 92 ASP A N 1
ATOM 650 C CA . ASP A 1 92 ? -13.406 3.033 -8.367 1.00 76.81 92 ASP A CA 1
ATOM 651 C C . ASP A 1 92 ? -12.357 4.028 -7.824 1.00 76.81 92 ASP A C 1
ATOM 653 O O . ASP A 1 92 ? -12.130 5.063 -8.446 1.00 76.81 92 ASP A O 1
ATOM 657 N N . PHE A 1 93 ? -11.706 3.716 -6.697 1.00 80.94 93 PHE A N 1
ATOM 658 C CA . PHE A 1 93 ? -10.751 4.592 -6.014 1.00 80.94 93 PHE A CA 1
ATOM 659 C C . PHE A 1 93 ? -9.452 4.785 -6.811 1.00 80.94 93 PHE A C 1
ATOM 661 O O . PHE A 1 93 ? -8.833 3.822 -7.273 1.00 80.94 93 PHE A O 1
ATOM 668 N N . THR A 1 94 ? -9.003 6.034 -6.923 1.00 85.19 94 THR A N 1
ATOM 669 C CA . THR A 1 94 ? -7.771 6.397 -7.638 1.00 85.19 94 THR A CA 1
ATOM 670 C C . THR A 1 94 ? -6.611 6.632 -6.672 1.00 85.19 94 THR A C 1
ATOM 672 O O . THR A 1 94 ? -6.642 7.564 -5.875 1.00 85.19 94 THR A O 1
ATOM 675 N N . PHE A 1 95 ? -5.545 5.838 -6.789 1.00 83.25 95 PHE A N 1
ATOM 676 C CA . PHE A 1 95 ? -4.333 5.978 -5.973 1.00 83.25 95 PHE A CA 1
ATOM 677 C C . PHE A 1 95 ? -3.437 7.113 -6.477 1.00 83.25 95 PHE A C 1
ATOM 679 O O . PHE A 1 95 ? -3.216 7.248 -7.685 1.00 83.25 95 PHE A O 1
ATOM 686 N N . ARG A 1 96 ? -2.904 7.915 -5.550 1.00 85.94 96 ARG A N 1
ATOM 687 C CA . ARG A 1 96 ? -2.066 9.090 -5.827 1.00 85.94 96 ARG A CA 1
ATOM 688 C C . ARG A 1 96 ? -0.900 9.190 -4.839 1.00 85.94 96 ARG A C 1
ATOM 690 O O . ARG A 1 96 ? -0.719 10.225 -4.213 1.00 85.94 96 ARG A O 1
ATOM 697 N N . TYR A 1 97 ? -0.111 8.126 -4.701 1.00 82.12 97 TYR A N 1
ATOM 698 C CA . TYR A 1 97 ? 1.086 8.133 -3.854 1.00 82.12 97 TYR A CA 1
ATOM 699 C C . TYR A 1 97 ? 2.152 9.124 -4.348 1.00 82.12 97 TYR A C 1
ATOM 701 O O . TYR A 1 97 ? 2.330 9.306 -5.557 1.00 82.12 97 TYR A O 1
ATOM 709 N N . GLY A 1 98 ? 2.867 9.723 -3.393 1.00 82.19 98 GLY A N 1
ATOM 710 C CA . GLY A 1 98 ? 3.832 10.809 -3.581 1.00 82.19 98 GLY A CA 1
ATOM 711 C C . GLY A 1 98 ? 3.599 11.958 -2.584 1.00 82.19 98 GLY A C 1
ATOM 712 O O . GLY A 1 98 ? 2.787 11.802 -1.668 1.00 82.19 98 GLY A O 1
ATOM 713 N N . PRO A 1 99 ? 4.276 13.107 -2.760 1.00 84.56 99 PRO A N 1
ATOM 714 C CA . PRO A 1 99 ? 4.047 14.297 -1.938 1.00 84.56 99 PRO A CA 1
ATOM 715 C C . PRO A 1 99 ? 2.581 14.749 -1.973 1.00 84.56 99 PRO A C 1
ATOM 717 O O . PRO A 1 99 ? 1.965 14.770 -3.045 1.00 84.56 99 PRO A O 1
ATOM 720 N N . GLY A 1 100 ? 2.020 15.092 -0.815 1.00 86.12 100 GLY A N 1
ATOM 721 C CA . GLY A 1 100 ? 0.607 15.451 -0.637 1.00 86.12 100 GLY A CA 1
ATOM 722 C C . GLY A 1 100 ? -0.394 14.302 -0.835 1.00 86.12 100 GLY A C 1
ATOM 723 O O . GLY A 1 100 ? -1.597 14.547 -0.984 1.00 86.12 100 GLY A O 1
ATOM 724 N N . SER A 1 101 ? 0.069 13.048 -0.878 1.00 86.88 101 SER A N 1
ATOM 725 C CA . SER A 1 101 ? -0.796 11.884 -1.107 1.00 86.88 101 SER A CA 1
ATOM 726 C C . SER A 1 101 ? -1.820 11.651 -0.001 1.00 86.88 101 SER A C 1
ATOM 728 O O . SER A 1 101 ? -2.907 11.163 -0.304 1.00 86.88 101 SER A O 1
ATOM 730 N N . TYR A 1 102 ? -1.533 12.032 1.248 1.00 83.00 102 TYR A N 1
ATOM 731 C CA . TYR A 1 102 ? -2.489 11.899 2.352 1.00 83.00 102 TYR A CA 1
ATOM 732 C C . TYR A 1 102 ? -3.788 12.662 2.083 1.00 83.00 102 TYR A C 1
ATOM 734 O O . TYR A 1 102 ? -4.867 12.063 2.021 1.00 83.00 102 TYR A O 1
ATOM 742 N N . GLN A 1 103 ? -3.683 13.964 1.808 1.00 87.62 103 GLN A N 1
ATOM 743 C CA . GLN A 1 103 ? -4.846 14.778 1.466 1.00 87.62 103 GLN A CA 1
ATOM 744 C C . GLN A 1 103 ? -5.493 14.310 0.156 1.00 87.62 103 GLN A C 1
ATOM 746 O O . GLN A 1 103 ? -6.716 14.218 0.075 1.00 87.62 103 GLN A O 1
ATOM 751 N N . ALA A 1 104 ? -4.694 13.933 -0.848 1.00 88.38 104 ALA A N 1
ATOM 752 C CA . ALA A 1 104 ? -5.220 13.449 -2.123 1.00 88.38 104 ALA A CA 1
ATOM 753 C C . ALA A 1 104 ? -6.066 12.168 -1.975 1.00 88.38 104 ALA A C 1
ATOM 755 O O . ALA A 1 104 ? -7.071 12.010 -2.672 1.00 88.38 104 ALA A O 1
ATOM 756 N N . HIS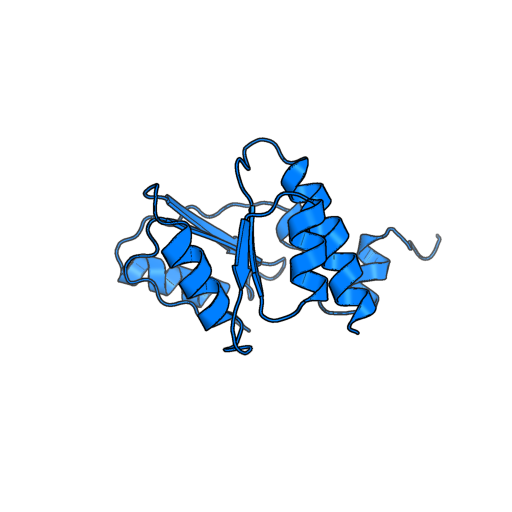 A 1 105 ? -5.693 11.259 -1.070 1.00 85.88 105 HIS A N 1
ATOM 757 C CA . HIS A 1 105 ? -6.472 10.055 -0.781 1.00 85.88 105 HIS A CA 1
ATOM 758 C C . HIS A 1 105 ? -7.729 10.349 0.053 1.00 85.88 105 HIS A C 1
ATOM 760 O O . HIS A 1 105 ? -8.762 9.719 -0.184 1.00 85.88 105 HIS A O 1
ATOM 766 N N . LEU A 1 106 ? -7.681 11.311 0.983 1.00 82.88 106 LEU A N 1
ATOM 767 C CA . LEU A 1 106 ? -8.869 11.776 1.712 1.00 82.88 106 LEU A CA 1
ATOM 768 C C . LEU A 1 106 ? -9.891 12.430 0.768 1.00 82.88 106 LEU A C 1
ATOM 770 O O . LEU A 1 106 ? -11.080 12.110 0.831 1.00 82.88 106 LEU A O 1
ATOM 774 N N . ASP A 1 107 ? -9.426 13.283 -0.144 1.00 89.88 107 ASP A N 1
ATOM 775 C CA . ASP A 1 107 ? -10.267 13.952 -1.140 1.00 89.88 107 ASP A CA 1
ATOM 776 C C . ASP A 1 107 ? -10.905 12.942 -2.103 1.00 89.88 107 ASP A C 1
ATOM 778 O O . ASP A 1 107 ? -12.099 13.027 -2.396 1.00 89.88 107 ASP A O 1
ATOM 782 N N . GLU A 1 108 ? -10.143 11.940 -2.556 1.00 88.69 108 GLU A N 1
ATOM 783 C CA . GLU A 1 108 ? -10.668 10.849 -3.383 1.00 88.69 108 GLU A CA 1
ATOM 784 C C . GLU A 1 108 ? -11.723 10.030 -2.620 1.00 88.69 108 GLU A C 1
ATOM 786 O O . GLU A 1 108 ? -12.784 9.725 -3.169 1.00 88.69 108 GLU A O 1
ATOM 791 N N . ALA A 1 109 ? -11.483 9.708 -1.343 1.00 84.31 109 ALA A N 1
ATOM 792 C CA . ALA A 1 109 ? -12.449 8.988 -0.512 1.00 84.31 109 ALA A CA 1
ATOM 793 C C . ALA A 1 109 ? -13.766 9.764 -0.380 1.00 84.31 109 ALA A C 1
ATOM 795 O O . ALA A 1 109 ? -14.844 9.198 -0.587 1.00 84.31 109 ALA A O 1
ATOM 796 N N . ALA A 1 110 ? -13.674 11.069 -0.111 1.00 84.94 110 ALA A N 1
ATOM 797 C CA . ALA A 1 110 ? -14.823 11.961 -0.037 1.00 84.94 110 ALA A CA 1
ATOM 798 C C . ALA A 1 110 ? -15.564 12.047 -1.382 1.00 84.94 110 ALA A C 1
ATOM 800 O O . ALA A 1 110 ? -16.789 11.908 -1.418 1.00 84.94 110 ALA A O 1
ATOM 801 N N . ALA A 1 111 ? -14.835 12.195 -2.493 1.00 87.81 111 ALA A N 1
ATOM 802 C CA . ALA A 1 111 ? -15.404 12.263 -3.839 1.00 87.81 111 ALA A CA 1
ATOM 803 C C . ALA A 1 111 ? -16.165 10.985 -4.232 1.00 87.81 111 ALA A C 1
ATOM 805 O O . ALA A 1 111 ? -17.140 11.054 -4.981 1.00 87.81 111 ALA A O 1
ATOM 806 N N . ARG A 1 112 ? -15.752 9.822 -3.713 1.00 85.31 112 ARG A N 1
ATOM 807 C CA . ARG A 1 112 ? -16.417 8.525 -3.939 1.00 85.31 112 ARG A CA 1
ATOM 808 C C . ARG A 1 112 ? -17.413 8.137 -2.846 1.00 85.31 112 ARG A C 1
ATOM 810 O O . ARG A 1 112 ? -17.893 7.005 -2.841 1.00 85.31 112 ARG A O 1
ATOM 817 N N . LEU A 1 113 ? -17.731 9.051 -1.922 1.00 82.75 113 LEU A N 1
ATOM 818 C CA . LEU A 1 113 ? -18.634 8.812 -0.787 1.00 82.75 113 LEU A CA 1
ATOM 819 C C . LEU A 1 113 ? -18.236 7.580 0.043 1.00 82.75 113 LEU A C 1
ATOM 821 O O . LEU A 1 113 ? -19.084 6.853 0.566 1.00 82.75 113 LEU A O 1
ATOM 825 N N . ARG A 1 114 ? -16.929 7.330 0.160 1.00 78.50 114 ARG A N 1
ATOM 826 C CA . ARG A 1 114 ? -16.390 6.243 0.971 1.00 78.50 114 ARG A CA 1
ATOM 827 C C . ARG A 1 114 ? -16.046 6.775 2.350 1.00 78.50 114 ARG A C 1
ATOM 829 O O . ARG A 1 114 ? -15.272 7.717 2.481 1.00 78.50 114 ARG A O 1
ATOM 836 N N . ALA A 1 115 ? -16.598 6.147 3.384 1.00 71.06 115 ALA A N 1
ATOM 837 C CA . ALA A 1 115 ? -16.187 6.432 4.750 1.00 71.06 115 ALA A CA 1
ATOM 838 C C . ALA A 1 115 ? -14.721 6.006 4.923 1.00 71.06 115 ALA A C 1
ATOM 840 O O . ALA A 1 115 ? -14.414 4.814 4.880 1.00 71.06 115 ALA A O 1
ATOM 841 N N . ALA A 1 116 ? -13.828 6.985 5.069 1.00 72.31 116 ALA A N 1
ATOM 842 C CA . ALA A 1 116 ? -12.429 6.750 5.388 1.00 72.31 116 ALA A CA 1
ATOM 843 C C . ALA A 1 116 ? -12.255 6.723 6.907 1.00 72.31 116 ALA A C 1
ATOM 845 O O . ALA A 1 116 ? -12.563 7.695 7.598 1.00 72.31 116 ALA A O 1
ATOM 846 N N . HIS A 1 117 ? -11.751 5.608 7.426 1.00 69.69 117 HIS A N 1
ATOM 847 C CA . HIS A 1 117 ? -11.291 5.534 8.805 1.00 69.69 117 HIS A CA 1
ATOM 848 C C . HIS A 1 117 ? -9.840 6.005 8.867 1.00 69.69 117 HIS A C 1
ATOM 850 O O . HIS A 1 117 ? -8.950 5.339 8.340 1.00 69.69 117 HIS A O 1
ATOM 856 N N . ILE A 1 118 ? -9.610 7.154 9.501 1.00 71.94 118 ILE A N 1
ATOM 857 C CA . ILE A 1 118 ? -8.253 7.625 9.781 1.00 71.94 118 ILE A CA 1
ATOM 858 C C . ILE A 1 118 ? -7.715 6.799 10.947 1.00 71.94 118 ILE A C 1
ATOM 860 O O . ILE A 1 118 ? -8.334 6.757 12.014 1.00 71.94 118 ILE A O 1
ATOM 864 N N . ILE A 1 119 ? -6.597 6.112 10.728 1.00 65.00 119 ILE A N 1
ATOM 865 C CA . ILE A 1 119 ? -5.930 5.319 11.760 1.00 65.00 119 ILE A CA 1
ATOM 866 C C . ILE A 1 119 ? -4.667 6.058 12.184 1.00 65.00 119 ILE A C 1
ATOM 868 O O . ILE A 1 119 ? -3.756 6.249 11.383 1.00 65.00 119 ILE A O 1
ATOM 872 N N . ASP A 1 120 ? -4.601 6.420 13.464 1.00 59.44 120 ASP A N 1
ATOM 873 C CA . ASP A 1 120 ? -3.362 6.875 14.088 1.00 59.44 120 ASP A CA 1
ATOM 874 C C . ASP A 1 120 ? -2.577 5.651 14.570 1.00 59.44 120 ASP A C 1
ATOM 876 O O . ASP A 1 120 ? -2.869 5.061 15.613 1.00 59.44 120 ASP A O 1
ATOM 880 N N . ALA A 1 121 ? -1.626 5.212 13.748 1.00 61.00 121 ALA A N 1
ATOM 881 C CA . ALA A 1 121 ? -0.749 4.084 14.030 1.00 61.00 121 ALA A CA 1
ATOM 882 C C . ALA A 1 121 ? 0.704 4.577 14.046 1.00 61.00 121 ALA A C 1
ATOM 884 O O . ALA A 1 121 ? 1.353 4.547 13.004 1.00 61.00 121 ALA A O 1
ATOM 885 N N . PRO A 1 122 ? 1.244 5.008 15.204 1.00 61.06 122 PRO A N 1
ATOM 886 C CA . PRO A 1 122 ? 2.572 5.624 15.292 1.00 61.06 122 PRO A CA 1
ATOM 887 C C . PRO A 1 122 ? 3.697 4.798 14.654 1.00 61.06 122 PRO A C 1
ATOM 889 O O . PRO A 1 122 ? 4.586 5.356 14.024 1.00 61.06 122 PRO A O 1
ATOM 892 N N . GLY A 1 123 ? 3.626 3.464 14.740 1.00 59.28 123 GLY A N 1
ATOM 893 C CA . GLY A 1 123 ? 4.601 2.563 14.112 1.00 59.28 123 GLY A CA 1
ATOM 894 C C . GLY A 1 123 ? 4.555 2.510 12.578 1.00 59.28 123 GLY A C 1
ATOM 895 O O . GLY A 1 123 ? 5.465 1.950 11.980 1.00 59.28 123 GLY A O 1
ATOM 896 N N . LEU A 1 124 ? 3.519 3.073 11.949 1.00 58.91 124 LEU A N 1
ATOM 897 C CA . LEU A 1 124 ? 3.368 3.183 10.493 1.00 58.91 124 LEU A CA 1
ATOM 898 C C . LEU A 1 124 ? 3.652 4.601 9.976 1.00 58.91 124 LEU A C 1
ATOM 900 O O . LEU A 1 124 ? 3.734 4.783 8.770 1.00 58.91 124 LEU A O 1
ATOM 904 N N . ARG A 1 125 ? 3.805 5.599 10.856 1.00 67.94 125 ARG A N 1
ATOM 905 C CA . ARG A 1 125 ? 4.012 7.006 10.461 1.00 67.94 125 ARG A CA 1
ATOM 906 C C . ARG A 1 125 ? 5.451 7.310 10.044 1.00 67.94 125 ARG A C 1
ATOM 908 O O . ARG A 1 125 ? 5.681 8.276 9.330 1.00 67.94 125 ARG A O 1
ATOM 915 N N . PHE A 1 126 ? 6.410 6.506 10.495 1.00 64.62 126 PHE A N 1
ATOM 916 C CA . PHE A 1 126 ? 7.820 6.718 10.192 1.00 64.62 126 PHE A CA 1
ATOM 917 C C . PHE A 1 126 ? 8.133 6.317 8.747 1.00 64.62 126 PHE A C 1
ATOM 919 O O . PHE A 1 126 ? 8.053 5.135 8.401 1.00 64.62 126 PHE A O 1
ATOM 926 N N . ASP A 1 127 ? 8.506 7.300 7.930 1.00 66.00 127 ASP A N 1
ATOM 927 C CA . ASP A 1 127 ? 9.002 7.061 6.581 1.00 66.00 127 ASP A CA 1
ATOM 928 C C . ASP A 1 127 ? 10.432 6.562 6.606 1.00 66.00 127 ASP A C 1
ATOM 930 O O . ASP A 1 127 ? 11.293 7.065 7.328 1.00 66.00 127 ASP A O 1
ATOM 934 N N . LEU A 1 128 ? 10.678 5.546 5.788 1.00 64.12 128 LEU A N 1
ATOM 935 C CA . LEU A 1 128 ? 11.961 4.886 5.744 1.00 64.12 128 LEU A CA 1
ATOM 936 C C . LEU A 1 128 ? 12.518 4.870 4.321 1.00 64.12 128 LEU A C 1
ATOM 938 O O . LEU A 1 128 ? 12.571 3.844 3.642 1.00 64.12 128 LEU A O 1
ATOM 942 N N . ASP A 1 129 ? 12.943 6.056 3.887 1.00 68.44 129 ASP A N 1
ATOM 943 C CA . ASP A 1 129 ? 13.354 6.346 2.512 1.00 68.44 129 ASP A CA 1
ATOM 944 C C . ASP A 1 129 ? 14.874 6.324 2.307 1.00 68.44 129 ASP A C 1
ATOM 946 O O . ASP A 1 129 ? 15.374 6.087 1.196 1.00 68.44 129 ASP A O 1
ATOM 950 N N . THR A 1 130 ? 15.631 6.578 3.373 1.00 65.94 130 THR A N 1
ATOM 951 C CA . THR A 1 130 ? 17.079 6.768 3.345 1.00 65.94 130 THR A CA 1
ATOM 952 C C . THR A 1 130 ? 17.811 5.840 4.312 1.00 65.94 130 THR A C 1
ATOM 954 O O . THR A 1 130 ? 17.265 5.282 5.260 1.00 65.94 130 THR A O 1
ATOM 957 N N . GLU A 1 131 ? 19.114 5.681 4.081 1.00 61.31 131 GLU A N 1
ATOM 958 C CA . GLU A 1 131 ? 19.996 4.969 5.012 1.00 61.31 131 GLU A CA 1
ATOM 959 C C . GLU A 1 131 ? 20.109 5.688 6.369 1.00 61.31 131 GLU A C 1
ATOM 961 O O . GLU A 1 131 ? 20.371 5.051 7.385 1.00 61.31 131 GLU A O 1
ATOM 966 N N . GLY A 1 132 ? 19.861 7.003 6.406 1.00 64.69 132 GLY A N 1
ATOM 967 C CA . GLY A 1 132 ? 19.756 7.759 7.654 1.00 64.69 132 GLY A CA 1
ATOM 968 C C . GLY A 1 132 ? 18.546 7.328 8.483 1.00 64.69 132 GLY A C 1
ATOM 969 O O . GLY A 1 132 ? 18.685 7.094 9.682 1.00 64.69 132 GLY A O 1
ATOM 970 N N . ASP A 1 133 ? 17.399 7.129 7.833 1.00 66.81 133 ASP A N 1
ATOM 971 C CA . ASP A 1 133 ? 16.153 6.712 8.492 1.00 66.81 133 ASP A CA 1
ATOM 972 C C . ASP A 1 133 ? 16.294 5.309 9.099 1.00 66.81 133 ASP A C 1
ATOM 974 O O . ASP A 1 133 ? 15.802 5.038 10.196 1.00 66.81 133 ASP A O 1
ATOM 978 N N . TRP A 1 134 ? 17.075 4.435 8.451 1.00 61.94 134 TRP A N 1
ATOM 979 C CA . TRP A 1 134 ? 17.429 3.124 9.000 1.00 61.94 134 TRP A CA 1
ATOM 980 C C . TRP A 1 134 ? 18.156 3.213 10.338 1.00 61.94 134 TRP A C 1
ATOM 982 O O . TRP A 1 134 ? 17.805 2.504 11.275 1.00 61.94 134 TRP A O 1
ATOM 992 N N . LEU A 1 135 ? 19.181 4.064 10.423 1.00 66.69 135 LEU A N 1
ATOM 993 C CA . LEU A 1 135 ? 20.012 4.193 11.621 1.00 66.69 135 LEU A CA 1
ATOM 994 C C . LEU A 1 135 ? 19.202 4.733 12.804 1.00 66.69 135 LEU A C 1
ATOM 996 O O . LEU A 1 135 ? 19.406 4.304 13.943 1.00 66.69 135 LEU A O 1
ATOM 1000 N N . VAL A 1 136 ? 18.259 5.637 12.522 1.00 68.06 136 VAL A N 1
ATOM 1001 C CA . VAL A 1 136 ? 17.300 6.151 13.504 1.00 68.06 136 VAL A CA 1
ATOM 1002 C C . VAL A 1 136 ? 16.369 5.031 13.980 1.00 68.06 136 VAL A C 1
ATOM 1004 O O . VAL A 1 136 ? 16.221 4.835 15.186 1.00 68.06 136 VAL A O 1
ATOM 1007 N N . TYR A 1 137 ? 15.808 4.245 13.057 1.00 63.88 137 TYR A N 1
ATOM 1008 C CA . TYR A 1 137 ? 14.893 3.145 13.374 1.00 63.88 137 TYR A CA 1
ATOM 1009 C C . TYR A 1 137 ? 15.566 1.980 14.117 1.00 63.88 137 TYR A C 1
ATOM 1011 O O . TYR A 1 137 ? 15.018 1.447 15.080 1.00 63.88 137 TYR A O 1
ATOM 1019 N N . SER A 1 138 ? 16.781 1.590 13.717 1.00 59.41 138 SER A N 1
ATOM 1020 C CA . SER A 1 138 ? 17.508 0.445 14.281 1.00 59.41 138 SER A CA 1
ATOM 1021 C C . SER A 1 138 ? 18.122 0.722 15.661 1.00 59.41 138 SER A C 1
ATOM 1023 O O . SER A 1 138 ? 18.858 -0.114 16.185 1.00 59.41 138 SER A O 1
ATOM 1025 N N . GLY A 1 139 ? 17.892 1.905 16.239 1.00 57.44 139 GLY A N 1
ATOM 1026 C CA . GLY A 1 139 ? 18.430 2.273 17.544 1.00 57.44 139 GLY A CA 1
ATOM 1027 C C . GLY A 1 139 ? 19.936 2.546 17.552 1.00 57.44 139 GLY A C 1
ATOM 1028 O O . GLY A 1 139 ? 20.555 2.427 18.611 1.00 57.44 139 GLY A O 1
ATOM 1029 N N . TYR A 1 140 ? 20.536 2.970 16.428 1.00 48.59 140 TYR A N 1
ATOM 1030 C CA . TYR A 1 140 ? 21.849 3.633 16.449 1.00 48.59 140 TYR A CA 1
ATOM 1031 C C . TYR A 1 140 ? 21.681 5.050 17.019 1.00 48.59 140 TYR A C 1
ATOM 1033 O O . TYR A 1 140 ? 21.868 6.070 16.362 1.00 48.59 140 TYR A O 1
ATOM 1041 N N . VAL A 1 141 ? 21.321 5.102 18.300 1.00 45.59 141 VAL A N 1
ATOM 1042 C CA . VAL A 1 141 ? 21.486 6.275 19.142 1.00 45.59 141 VAL A CA 1
ATOM 1043 C C . VAL A 1 141 ? 22.985 6.551 19.167 1.00 45.59 141 VAL A C 1
ATOM 1045 O O . VAL A 1 141 ? 23.754 5.855 19.834 1.00 45.59 141 VAL A O 1
ATOM 1048 N N . VAL A 1 142 ? 23.406 7.568 18.410 1.00 37.47 142 VAL A N 1
ATOM 1049 C CA . VAL A 1 142 ? 24.582 8.361 18.766 1.00 37.47 142 VAL A CA 1
ATOM 1050 C C . VAL A 1 142 ? 24.451 8.629 20.257 1.00 37.47 142 VAL A C 1
ATOM 1052 O O . VAL A 1 142 ? 23.426 9.140 20.705 1.00 37.47 142 VAL A O 1
ATOM 1055 N N . GLY A 1 143 ? 25.441 8.154 21.009 1.00 37.00 143 GLY A N 1
ATOM 1056 C CA . GLY A 1 143 ? 25.442 8.187 22.459 1.00 37.00 143 GLY A CA 1
ATOM 1057 C C . GLY A 1 143 ? 25.094 9.560 23.032 1.00 37.00 143 GLY A C 1
ATOM 1058 O O . GLY A 1 143 ? 25.181 10.589 22.363 1.00 37.00 143 GLY A O 1
ATOM 1059 N N . ARG A 1 144 ? 24.721 9.530 24.312 1.00 30.55 144 ARG A N 1
ATOM 1060 C CA . ARG A 1 144 ? 24.851 10.688 25.202 1.00 30.55 144 ARG A CA 1
ATOM 1061 C C . ARG A 1 144 ? 26.138 11.471 24.956 1.00 30.55 144 ARG A C 1
ATOM 1063 O O . ARG A 1 144 ? 27.183 10.812 24.747 1.00 30.55 144 ARG A O 1
#